Protein AF-P77057-F1 (afdb_monomer_lite)

Radius of gyration: 13.77 Å; chains: 1; bounding box: 33×28×38 Å

Sequence (102 aa):
SYFAVDIRGLDVYQARFDHLRLIVEQNNLYVAGFVNTATNTFYRFSDFAHISVPGVTTVSMTTDSSYTTLQRVAALERSGMQISRHSLVSSYLALMEFSGNA

Foldseek 3Di:
DWDKDFDACLPVPDGDLGQKIFIADPPPRQGQFIARNVQQETEGEQVVPVDDDPPGHYAYAPHHRDLVRVCVVVVHHPVVDDDDSVVVSVVSVCRNPDDDRD

pLDDT: mean 96.89, std 3.66, range [70.81, 98.81]

InterPro domains:
  IPR001574 Ribosome-inactivating protein [PF00161] (18-100)
  IPR016138 Ribosome-inactivating protein, subdomain 1 [G3DSA:3.40.420.10] (1-102)
  IPR036041 Ribosome-inactivating protein superfamily [SSF56371] (2-100)

Organism: Escherichia coli (NCBI:txid562)

Secondary structure (DSSP, 8-state):
-EEEEE---SSSSSS-S--EEEEEETTT--EEEEEETTTTEEEE-GGGTT---TTSEEEE-SS-S-HHHHHHHHT--STT----HHHHHHHHHHHHH--S--

Structure (mmCIF, N/CA/C/O backbone):
data_AF-P77057-F1
#
_entry.id   AF-P77057-F1
#
loop_
_atom_site.group_PDB
_atom_site.id
_atom_site.type_symbol
_atom_site.label_atom_id
_atom_site.label_alt_id
_atom_site.label_comp_id
_atom_site.label_asym_id
_atom_site.label_entity_id
_atom_site.label_seq_id
_atom_site.pdbx_PDB_ins_code
_atom_site.Cartn_x
_atom_site.Cartn_y
_atom_site.Cartn_z
_atom_site.occupancy
_atom_site.B_iso_or_equiv
_atom_site.auth_seq_id
_atom_site.auth_comp_id
_atom_site.auth_asym_id
_atom_site.auth_atom_id
_atom_site.pdbx_PDB_model_num
ATOM 1 N N . SER A 1 1 ? -12.561 -6.909 10.175 1.00 90.75 1 SER A N 1
ATOM 2 C CA . SER A 1 1 ? -11.432 -7.833 10.417 1.00 90.75 1 SER A CA 1
ATOM 3 C C . SER A 1 1 ? -10.405 -7.626 9.322 1.00 90.75 1 SER A C 1
ATOM 5 O O . SER A 1 1 ? -10.807 -7.347 8.197 1.00 90.75 1 SER A O 1
ATOM 7 N N . TYR A 1 2 ? -9.114 -7.740 9.622 1.00 97.94 2 TYR A N 1
ATOM 8 C CA . TYR A 1 2 ? -8.042 -7.635 8.632 1.00 97.94 2 TYR A CA 1
ATOM 9 C C . TYR A 1 2 ? -6.979 -8.702 8.899 1.00 97.94 2 TYR A C 1
ATOM 11 O O . TYR A 1 2 ? -6.886 -9.226 10.008 1.00 97.94 2 TYR A O 1
ATOM 19 N N . PHE A 1 3 ? -6.161 -8.991 7.894 1.00 98.38 3 PHE A N 1
ATOM 20 C CA . PHE A 1 3 ? -4.919 -9.735 8.063 1.00 98.38 3 PHE A CA 1
ATOM 21 C C . PHE A 1 3 ? -3.745 -8.935 7.494 1.00 98.38 3 PHE A C 1
ATOM 23 O O . PHE A 1 3 ? -3.918 -8.037 6.667 1.00 98.38 3 PHE A O 1
ATOM 30 N N . ALA A 1 4 ? -2.548 -9.230 7.993 1.00 98.38 4 ALA A N 1
ATOM 31 C CA . ALA A 1 4 ? -1.311 -8.604 7.549 1.00 98.38 4 ALA A CA 1
ATOM 32 C C . ALA A 1 4 ? -0.582 -9.517 6.560 1.00 98.38 4 ALA A C 1
ATOM 34 O O . ALA A 1 4 ? -0.520 -10.729 6.767 1.00 98.38 4 ALA A O 1
ATOM 35 N N . VAL A 1 5 ? 0.003 -8.929 5.519 1.00 98.62 5 VAL A N 1
ATOM 36 C CA . VAL A 1 5 ? 0.858 -9.634 4.558 1.00 98.62 5 VAL A CA 1
ATOM 37 C C . VAL A 1 5 ? 2.239 -9.002 4.582 1.00 98.62 5 VAL A C 1
ATOM 39 O O . VAL A 1 5 ? 2.418 -7.876 4.124 1.00 98.62 5 VAL A O 1
ATOM 42 N N . ASP A 1 6 ? 3.212 -9.728 5.121 1.00 98.25 6 ASP A N 1
ATOM 43 C CA . ASP A 1 6 ? 4.613 -9.318 5.125 1.00 98.25 6 ASP A CA 1
ATOM 44 C C . ASP A 1 6 ? 5.249 -9.609 3.762 1.00 98.25 6 ASP A C 1
ATOM 46 O O . ASP A 1 6 ? 5.328 -10.760 3.329 1.00 98.25 6 ASP A O 1
ATOM 50 N N . ILE A 1 7 ? 5.707 -8.562 3.074 1.00 97.69 7 ILE A N 1
ATOM 51 C CA . ILE A 1 7 ? 6.338 -8.699 1.760 1.00 97.69 7 ILE A CA 1
ATOM 52 C C . ILE A 1 7 ? 7.783 -9.158 1.948 1.00 97.69 7 ILE A C 1
ATOM 54 O O . ILE A 1 7 ? 8.547 -8.564 2.710 1.00 97.69 7 ILE A O 1
ATOM 58 N N . ARG A 1 8 ? 8.154 -10.251 1.278 1.00 95.88 8 ARG A N 1
ATOM 59 C CA . ARG A 1 8 ? 9.473 -10.899 1.352 1.00 95.88 8 ARG A CA 1
ATOM 60 C C . ARG A 1 8 ? 9.877 -11.422 -0.029 1.00 95.88 8 ARG A C 1
ATOM 62 O O . ARG A 1 8 ? 9.034 -11.563 -0.911 1.00 95.88 8 ARG A O 1
ATOM 69 N N . GLY A 1 9 ? 11.161 -11.737 -0.212 1.00 94.94 9 GLY A N 1
ATOM 70 C CA . GLY A 1 9 ? 11.660 -12.423 -1.415 1.00 94.94 9 GLY A CA 1
ATOM 71 C C . GLY A 1 9 ? 11.696 -11.572 -2.693 1.00 94.94 9 GLY A C 1
ATOM 72 O O . GLY A 1 9 ? 11.754 -12.122 -3.799 1.00 94.94 9 GLY A O 1
ATOM 73 N N . LEU A 1 10 ? 11.661 -10.237 -2.562 1.00 94.31 10 LEU A N 1
ATOM 74 C CA . LEU A 1 10 ? 11.852 -9.318 -3.691 1.00 94.31 10 LEU A CA 1
ATOM 75 C C . LEU A 1 10 ? 13.265 -9.455 -4.274 1.00 94.31 10 LEU A C 1
ATOM 77 O O . LEU A 1 10 ? 13.422 -9.612 -5.489 1.00 94.31 10 LEU A O 1
ATOM 81 N N . ASP A 1 11 ? 14.273 -9.495 -3.405 1.00 92.38 11 ASP A N 1
ATOM 82 C CA . ASP A 1 11 ? 15.592 -10.036 -3.722 1.00 92.38 11 ASP A CA 1
ATOM 83 C C . ASP A 1 11 ? 15.608 -11.531 -3.361 1.00 92.38 11 ASP A C 1
ATOM 85 O O . ASP A 1 11 ? 15.282 -11.907 -2.237 1.00 92.38 11 ASP A O 1
ATOM 89 N N . VAL A 1 12 ? 15.927 -12.397 -4.329 1.00 89.25 12 VAL A N 1
ATOM 90 C CA . VAL A 1 12 ? 15.872 -13.864 -4.153 1.00 89.25 12 VAL A CA 1
ATOM 91 C C . VAL A 1 12 ? 16.975 -14.356 -3.223 1.00 89.25 12 VAL A C 1
ATOM 93 O O . VAL A 1 12 ? 16.791 -15.344 -2.519 1.00 89.25 12 VAL A O 1
ATOM 96 N N . TYR A 1 13 ? 18.128 -13.690 -3.245 1.00 87.44 13 TYR A N 1
ATOM 97 C CA . TYR A 1 13 ? 19.349 -14.200 -2.627 1.00 87.44 13 TYR A CA 1
ATOM 98 C C . TYR A 1 13 ? 19.708 -13.482 -1.328 1.00 87.44 13 TYR A C 1
ATOM 100 O O . TYR A 1 13 ? 20.679 -13.856 -0.674 1.00 87.44 13 TYR A O 1
ATOM 108 N N . GLN A 1 14 ? 18.966 -12.436 -0.963 1.00 84.94 14 GLN A N 1
ATOM 109 C CA . GLN A 1 14 ? 19.299 -11.553 0.147 1.00 84.94 14 GLN A CA 1
ATOM 110 C C . GLN A 1 14 ? 18.073 -11.301 1.025 1.00 84.94 14 GLN A C 1
ATOM 112 O O . GLN A 1 14 ? 16.976 -11.046 0.529 1.00 84.94 14 GLN A O 1
ATOM 117 N N . ALA A 1 15 ? 18.274 -11.297 2.343 1.00 87.69 15 ALA A N 1
ATOM 118 C CA . ALA A 1 15 ? 17.264 -10.868 3.307 1.00 87.69 15 ALA A CA 1
ATOM 119 C C . ALA A 1 15 ? 17.201 -9.331 3.348 1.00 87.69 15 ALA A C 1
ATOM 121 O O . ALA A 1 15 ? 17.709 -8.693 4.265 1.00 87.69 15 ALA A O 1
ATOM 122 N N . ARG A 1 16 ? 16.647 -8.735 2.290 1.00 90.62 16 ARG A N 1
ATOM 123 C CA . ARG A 1 16 ? 16.425 -7.290 2.162 1.00 90.62 16 ARG A CA 1
ATOM 124 C C . ARG A 1 16 ? 15.091 -7.000 1.496 1.00 90.62 16 ARG A C 1
ATOM 126 O O . ARG A 1 16 ? 14.499 -7.873 0.863 1.00 90.62 16 ARG A O 1
ATOM 133 N N . PHE A 1 17 ? 14.675 -5.742 1.600 1.00 94.88 17 PHE A N 1
ATOM 134 C CA . PHE A 1 17 ? 13.383 -5.257 1.121 1.00 94.88 17 PHE A CA 1
ATOM 135 C C . PHE A 1 17 ? 12.201 -5.935 1.835 1.00 94.88 17 PHE A C 1
ATOM 137 O O . PHE A 1 17 ? 11.283 -6.462 1.210 1.00 94.88 17 PHE A O 1
ATOM 144 N N . ASP A 1 18 ? 12.256 -5.948 3.165 1.00 95.94 18 ASP A N 1
ATOM 145 C CA . ASP A 1 18 ? 11.394 -6.723 4.056 1.00 95.94 18 ASP A CA 1
ATOM 146 C C . ASP A 1 18 ? 10.676 -5.871 5.123 1.00 95.94 18 ASP A C 1
ATOM 148 O O . ASP A 1 18 ? 10.053 -6.402 6.045 1.00 95.94 18 ASP A O 1
ATOM 152 N N . HIS A 1 19 ? 10.686 -4.545 4.984 1.00 98.19 19 HIS A N 1
ATOM 153 C CA . HIS A 1 19 ? 9.974 -3.637 5.892 1.00 98.19 19 HIS A CA 1
ATOM 154 C C . HIS A 1 19 ? 8.595 -3.191 5.394 1.00 98.19 19 HIS A C 1
ATOM 156 O O . HIS A 1 19 ? 7.970 -2.314 5.989 1.00 98.19 19 HIS A O 1
ATOM 162 N N . LEU A 1 20 ? 8.096 -3.808 4.322 1.00 98.75 20 LEU A N 1
ATOM 163 C CA . LEU A 1 20 ? 6.772 -3.535 3.779 1.00 98.75 20 LEU A CA 1
ATOM 164 C C . LEU A 1 20 ? 5.780 -4.599 4.242 1.00 98.75 20 LEU A C 1
ATOM 166 O O . LEU A 1 20 ? 5.980 -5.797 4.023 1.00 98.75 20 LEU A O 1
ATOM 170 N N . ARG A 1 21 ? 4.674 -4.140 4.822 1.00 98.81 21 ARG A N 1
ATOM 171 C CA . ARG A 1 21 ? 3.525 -4.969 5.182 1.00 98.81 21 ARG A CA 1
ATOM 172 C C . ARG A 1 21 ? 2.253 -4.378 4.594 1.00 98.81 21 ARG A C 1
ATOM 174 O O . ARG A 1 21 ? 2.003 -3.190 4.746 1.00 98.81 21 ARG A O 1
ATOM 181 N N . LEU A 1 22 ? 1.425 -5.198 3.960 1.00 98.81 22 LEU A N 1
ATOM 182 C CA . LEU A 1 22 ? 0.101 -4.785 3.491 1.00 98.81 22 LEU A CA 1
ATOM 183 C C . LEU A 1 22 ? -0.955 -5.127 4.539 1.00 98.81 22 LEU A C 1
ATOM 185 O O . LEU A 1 22 ? -0.898 -6.194 5.156 1.00 98.81 22 LEU A O 1
ATOM 189 N N . ILE A 1 23 ? -1.921 -4.231 4.727 1.00 98.75 23 ILE A N 1
ATOM 190 C CA . ILE A 1 23 ? -3.090 -4.465 5.579 1.00 98.75 23 ILE A CA 1
ATOM 191 C C . ILE A 1 23 ? -4.273 -4.744 4.666 1.00 98.75 23 ILE A C 1
ATOM 193 O O . ILE A 1 23 ? -4.672 -3.882 3.885 1.00 98.75 23 ILE A O 1
ATOM 197 N N . VAL A 1 24 ? -4.815 -5.957 4.749 1.00 98.75 24 VAL A N 1
ATOM 198 C CA . VAL A 1 24 ? -5.858 -6.440 3.841 1.00 98.75 24 VAL A CA 1
ATOM 199 C C . VAL A 1 24 ? -7.133 -6.704 4.630 1.00 98.75 24 VAL A C 1
ATOM 201 O O . VAL A 1 24 ? -7.129 -7.481 5.587 1.00 98.75 24 VAL A O 1
ATOM 204 N N . GLU A 1 25 ? -8.232 -6.057 4.246 1.00 98.62 25 GLU A N 1
ATOM 205 C CA . GLU A 1 25 ? -9.541 -6.326 4.828 1.00 98.62 25 GLU A CA 1
ATOM 206 C C . GLU A 1 25 ? -10.003 -7.735 4.437 1.00 98.62 25 GLU A C 1
ATOM 208 O O . GLU A 1 25 ? -10.085 -8.107 3.267 1.00 98.62 25 GLU A O 1
ATOM 213 N N . GLN A 1 26 ? -10.299 -8.552 5.447 1.00 97.94 26 GLN A N 1
ATOM 214 C CA . GLN A 1 26 ? -10.450 -9.996 5.270 1.00 97.94 26 GLN A CA 1
ATOM 215 C C . GLN A 1 26 ? -11.672 -10.376 4.425 1.00 97.94 26 GLN A C 1
ATOM 217 O O . GLN A 1 26 ? -11.649 -11.384 3.727 1.00 97.94 26 GLN A O 1
ATOM 222 N N . ASN A 1 27 ? -12.738 -9.578 4.493 1.00 97.69 27 ASN A N 1
ATOM 223 C CA . ASN A 1 27 ? -14.026 -9.931 3.897 1.00 97.69 27 ASN A CA 1
ATOM 224 C C . ASN A 1 27 ? -14.086 -9.686 2.382 1.00 97.69 27 ASN A C 1
ATOM 226 O O . ASN A 1 27 ? -14.909 -10.295 1.707 1.00 97.69 27 ASN A O 1
ATOM 230 N N . ASN A 1 28 ? -13.256 -8.786 1.856 1.00 97.50 28 ASN A N 1
ATOM 231 C CA . ASN A 1 28 ? -13.293 -8.347 0.455 1.00 97.50 28 ASN A CA 1
ATOM 232 C C . ASN A 1 28 ? -11.910 -8.331 -0.216 1.00 97.50 28 ASN A C 1
ATOM 234 O O . ASN A 1 28 ? -11.823 -8.041 -1.406 1.00 97.50 28 ASN A O 1
ATOM 238 N N . LEU A 1 29 ? -10.844 -8.659 0.525 1.00 98.44 29 LEU A N 1
ATOM 239 C CA . LEU A 1 29 ? -9.453 -8.630 0.069 1.00 98.44 29 LEU A CA 1
ATOM 240 C C . LEU A 1 29 ? -8.977 -7.250 -0.403 1.00 98.44 29 LEU A C 1
ATOM 242 O O . LEU A 1 29 ? -7.959 -7.149 -1.091 1.00 98.44 29 LEU A O 1
ATOM 246 N N . TYR A 1 30 ? -9.677 -6.181 -0.024 1.00 98.56 30 TYR A N 1
ATOM 247 C CA . TYR A 1 30 ? -9.216 -4.837 -0.318 1.00 98.56 30 TYR A CA 1
ATOM 248 C C . TYR A 1 30 ? -8.005 -4.484 0.535 1.00 98.56 30 TYR A C 1
ATOM 250 O O . TYR A 1 30 ? -7.934 -4.781 1.730 1.00 98.56 30 TYR A O 1
ATOM 258 N N . VAL A 1 31 ? -7.034 -3.834 -0.100 1.00 98.69 31 VAL A N 1
ATOM 259 C CA . VAL A 1 31 ? -5.843 -3.332 0.578 1.00 98.69 31 VAL A CA 1
ATOM 260 C C . VAL A 1 31 ? -6.216 -2.013 1.242 1.00 98.69 31 VAL A C 1
ATOM 262 O O . VAL A 1 31 ? -6.362 -0.996 0.574 1.00 98.69 31 VAL A O 1
ATOM 265 N N . ALA A 1 32 ? -6.350 -2.034 2.565 1.00 98.69 32 ALA A N 1
ATOM 266 C CA . ALA A 1 32 ? -6.688 -0.860 3.368 1.00 98.69 32 ALA A CA 1
ATOM 267 C C . ALA A 1 32 ? -5.537 0.161 3.446 1.00 98.69 32 ALA A C 1
ATOM 269 O O . ALA A 1 32 ? -5.736 1.324 3.800 1.00 98.69 32 ALA A O 1
ATOM 270 N N . GLY A 1 33 ? -4.319 -0.286 3.143 1.00 98.62 33 GLY A N 1
ATOM 271 C CA . GLY A 1 33 ? -3.115 0.528 3.111 1.00 98.62 33 GLY A CA 1
ATOM 272 C C . GLY A 1 33 ? -1.861 -0.315 3.321 1.00 98.62 33 GLY A C 1
ATOM 273 O O . GLY A 1 33 ? -1.898 -1.550 3.257 1.00 98.62 33 GLY A O 1
ATOM 274 N N . PHE A 1 34 ? -0.751 0.353 3.617 1.00 98.81 34 PHE A N 1
ATOM 275 C CA . PHE A 1 34 ? 0.543 -0.289 3.830 1.00 98.81 34 PHE A CA 1
ATOM 276 C C . PHE A 1 34 ? 1.241 0.239 5.082 1.00 98.81 34 PHE A C 1
ATOM 278 O O . PHE A 1 34 ? 1.083 1.390 5.481 1.00 98.81 34 PHE A O 1
ATOM 285 N N . VAL A 1 35 ? 2.027 -0.627 5.709 1.00 98.81 35 VAL A N 1
ATOM 286 C CA . VAL A 1 35 ? 2.847 -0.329 6.875 1.00 98.81 35 VAL A CA 1
ATOM 287 C C . VAL A 1 35 ? 4.306 -0.338 6.454 1.00 98.81 35 VAL A C 1
ATOM 289 O O . VAL A 1 35 ? 4.787 -1.322 5.887 1.00 98.81 35 VAL A O 1
ATOM 292 N N . ASN A 1 36 ? 5.005 0.742 6.785 1.00 98.56 36 ASN A N 1
ATOM 293 C CA . ASN A 1 36 ? 6.454 0.744 6.874 1.00 98.56 36 ASN A CA 1
ATOM 294 C C . ASN A 1 36 ? 6.826 0.275 8.286 1.00 98.56 36 ASN A C 1
ATOM 296 O O . ASN A 1 36 ? 6.627 0.989 9.270 1.00 98.56 36 ASN A O 1
ATOM 300 N N . THR A 1 37 ? 7.326 -0.955 8.402 1.00 98.31 37 THR A N 1
ATOM 301 C CA . THR A 1 37 ? 7.666 -1.541 9.705 1.00 98.31 37 THR A CA 1
ATOM 302 C C . THR A 1 37 ? 8.955 -0.967 10.284 1.00 98.31 37 THR A C 1
ATOM 304 O O . THR A 1 37 ? 9.177 -1.112 11.479 1.00 98.31 37 THR A O 1
ATOM 307 N N . ALA A 1 38 ? 9.800 -0.315 9.475 1.00 97.50 38 ALA A N 1
ATOM 308 C CA . ALA A 1 38 ? 10.998 0.360 9.970 1.00 97.50 38 ALA A CA 1
ATOM 309 C C . ALA A 1 38 ? 10.639 1.648 10.730 1.00 97.50 38 ALA 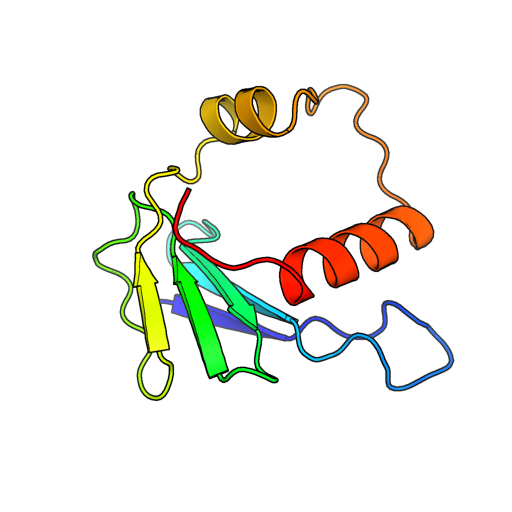A C 1
ATOM 311 O O . ALA A 1 38 ? 11.216 1.925 11.777 1.00 97.50 38 ALA A O 1
ATOM 312 N N . THR A 1 39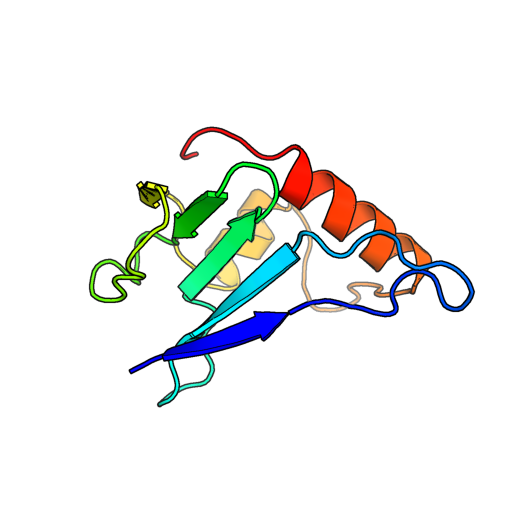 ? 9.648 2.405 10.246 1.00 98.12 39 THR A N 1
ATOM 313 C CA . THR A 1 39 ? 9.132 3.611 10.926 1.00 98.12 39 THR A CA 1
ATOM 314 C C . THR A 1 39 ? 7.909 3.335 11.802 1.00 98.12 39 THR A C 1
ATOM 316 O O . THR A 1 39 ? 7.358 4.254 12.405 1.00 98.12 39 THR A O 1
ATOM 319 N N . ASN A 1 40 ? 7.456 2.081 11.857 1.00 98.19 40 ASN A N 1
ATOM 320 C CA . ASN A 1 40 ? 6.250 1.646 12.560 1.00 98.19 40 ASN A CA 1
ATOM 321 C C . ASN A 1 40 ? 4.997 2.481 12.206 1.00 98.19 40 ASN A C 1
ATOM 323 O O . ASN A 1 40 ? 4.184 2.814 13.072 1.00 98.19 40 ASN A O 1
ATOM 327 N N . THR A 1 41 ? 4.865 2.850 10.926 1.00 98.69 41 THR A N 1
ATOM 328 C CA . THR A 1 41 ? 3.827 3.766 10.429 1.00 98.69 41 THR A CA 1
ATOM 329 C C . THR A 1 41 ? 2.914 3.074 9.422 1.00 98.69 41 THR A C 1
ATOM 331 O O . THR A 1 41 ? 3.386 2.495 8.446 1.00 98.69 41 THR A O 1
ATOM 334 N N . PHE A 1 42 ? 1.604 3.146 9.655 1.00 98.81 42 PHE A N 1
ATOM 335 C CA . PHE A 1 42 ? 0.543 2.664 8.776 1.00 98.81 42 PHE A CA 1
ATOM 336 C C . PHE A 1 42 ? -0.050 3.817 7.966 1.00 98.81 42 PHE A C 1
ATOM 338 O O . PHE A 1 42 ? -0.730 4.680 8.520 1.00 98.81 42 PHE A O 1
ATOM 345 N N . TYR A 1 43 ? 0.166 3.798 6.656 1.00 98.81 43 TYR A N 1
ATOM 346 C CA . TYR A 1 43 ? -0.459 4.705 5.701 1.00 98.81 43 TYR A CA 1
ATOM 347 C C . TYR A 1 43 ? -1.758 4.080 5.207 1.00 98.81 43 TYR A C 1
ATOM 349 O O . TYR A 1 43 ? -1.753 3.103 4.454 1.00 98.81 43 TYR A O 1
ATOM 357 N N . ARG A 1 44 ? -2.874 4.626 5.682 1.00 98.69 44 ARG A N 1
ATOM 358 C CA . ARG A 1 44 ? -4.220 4.088 5.485 1.00 98.69 44 ARG A CA 1
ATOM 359 C C . ARG A 1 44 ? -4.980 4.923 4.463 1.00 98.69 44 ARG A C 1
ATOM 361 O O . ARG A 1 44 ? -5.030 6.144 4.614 1.00 98.69 44 ARG A O 1
ATOM 368 N N . PHE A 1 45 ? -5.585 4.279 3.467 1.00 98.75 45 PHE A N 1
ATOM 369 C CA . PHE A 1 45 ? -6.459 4.964 2.511 1.00 98.75 45 PHE A CA 1
ATOM 370 C C . PHE A 1 45 ? -7.695 5.551 3.207 1.00 98.75 45 PHE A C 1
ATOM 372 O O . PHE A 1 45 ? -8.137 5.057 4.252 1.00 98.75 45 PHE A O 1
ATOM 379 N N . SER A 1 46 ? -8.241 6.628 2.642 1.00 98.25 46 SER A N 1
ATOM 380 C CA . SER A 1 46 ? -9.318 7.408 3.267 1.00 98.25 46 SER A CA 1
ATOM 381 C C . SER A 1 46 ? -10.616 6.615 3.465 1.00 98.25 46 SER A C 1
ATOM 383 O O . SER A 1 46 ? -11.316 6.808 4.460 1.00 98.25 46 SER A O 1
ATOM 385 N N . ASP A 1 47 ? -10.904 5.668 2.573 1.00 98.19 47 ASP A N 1
ATOM 386 C CA . ASP A 1 47 ? -12.077 4.791 2.577 1.00 98.19 47 ASP A CA 1
ATOM 387 C C . ASP A 1 47 ? -12.006 3.644 3.605 1.00 98.19 47 ASP A C 1
ATOM 389 O O . ASP A 1 47 ? -12.993 2.939 3.806 1.00 98.19 47 ASP A O 1
ATOM 393 N N . PHE A 1 48 ? -10.889 3.500 4.329 1.00 98.38 48 PHE A N 1
ATOM 394 C CA . PHE A 1 48 ? -10.688 2.462 5.350 1.00 98.38 48 PHE 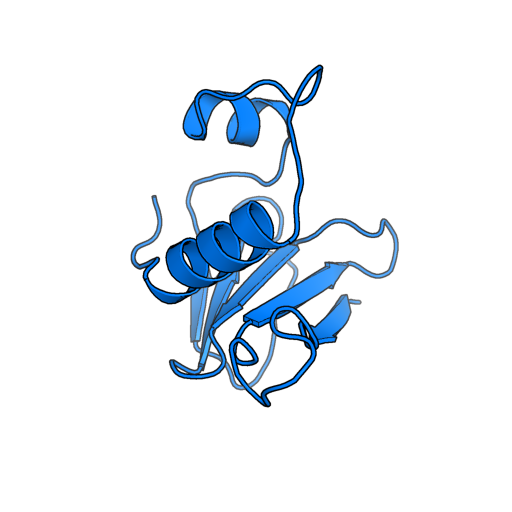A CA 1
ATOM 395 C C . PHE A 1 48 ? -10.581 3.010 6.772 1.00 98.38 48 PHE A C 1
ATOM 397 O O . PHE A 1 48 ? -9.901 2.436 7.624 1.00 98.38 48 PHE A O 1
ATOM 404 N N . ALA A 1 49 ? -11.275 4.108 7.076 1.00 97.75 49 ALA A N 1
ATOM 405 C CA . ALA A 1 49 ? -11.271 4.706 8.412 1.00 97.75 49 ALA A CA 1
ATOM 406 C C . ALA A 1 49 ? -11.651 3.720 9.544 1.00 97.75 49 ALA A C 1
ATOM 408 O O . ALA A 1 49 ? -11.205 3.891 10.683 1.00 97.75 49 ALA A O 1
ATOM 409 N N . HIS A 1 50 ? -12.419 2.669 9.230 1.00 97.62 50 HIS A N 1
ATOM 410 C CA . HIS A 1 50 ? -12.825 1.605 10.154 1.00 97.62 50 HIS A CA 1
ATOM 411 C C . HIS A 1 50 ? -11.735 0.564 10.444 1.00 97.62 50 HIS A C 1
ATOM 413 O O . HIS A 1 50 ? -11.846 -0.171 11.426 1.00 97.62 50 HIS A O 1
ATOM 419 N N . ILE A 1 51 ? -10.679 0.480 9.629 1.00 97.88 51 ILE A N 1
ATOM 420 C CA . ILE A 1 51 ? -9.552 -0.425 9.871 1.00 97.88 51 ILE A CA 1
ATOM 421 C C . ILE A 1 51 ? -8.582 0.239 10.845 1.00 97.88 51 ILE A C 1
ATOM 423 O O . ILE A 1 51 ? -7.907 1.215 10.513 1.00 97.88 51 ILE A O 1
ATOM 427 N N . SER A 1 52 ? -8.511 -0.303 12.059 1.00 97.62 52 SER A N 1
ATOM 428 C CA . SER A 1 52 ? -7.565 0.113 13.095 1.00 97.62 52 SER A CA 1
ATOM 429 C C . SER A 1 52 ? -6.525 -0.979 13.311 1.00 97.62 52 SER A C 1
ATOM 431 O O . SER A 1 52 ? -6.879 -2.130 13.563 1.00 97.62 52 SER A O 1
ATOM 433 N N . VAL A 1 53 ? -5.248 -0.612 13.205 1.00 97.75 53 VAL A N 1
ATOM 434 C CA . VAL A 1 53 ? -4.113 -1.506 13.444 1.00 97.75 53 VAL A CA 1
ATOM 435 C C . VAL A 1 53 ? -3.447 -1.057 14.749 1.00 97.75 53 VAL A C 1
ATOM 437 O O . VAL A 1 53 ? -2.956 0.070 14.813 1.00 97.75 53 VAL A O 1
ATOM 440 N N . PRO A 1 54 ? -3.451 -1.875 15.815 1.00 97.12 54 PRO A N 1
ATOM 441 C CA . PRO A 1 54 ? -2.847 -1.497 17.084 1.00 97.12 54 PRO A CA 1
ATOM 442 C C . PRO A 1 54 ? -1.316 -1.522 16.999 1.00 97.12 54 PRO A C 1
ATOM 444 O O . PRO A 1 54 ? -0.731 -2.290 16.237 1.00 97.12 54 PRO A O 1
ATOM 447 N N . GLY A 1 55 ? -0.665 -0.700 17.825 1.00 96.81 55 GLY A N 1
ATOM 448 C CA . GLY A 1 55 ? 0.794 -0.697 17.967 1.00 96.81 55 GLY A CA 1
ATOM 449 C C . GLY A 1 55 ? 1.565 0.000 16.844 1.00 96.81 55 GLY A C 1
ATOM 450 O O . GLY A 1 55 ? 2.790 -0.037 16.877 1.00 96.81 55 GLY A O 1
ATOM 451 N N . VAL A 1 56 ? 0.886 0.650 15.892 1.00 97.94 56 VAL A N 1
ATOM 452 C CA . VAL A 1 56 ? 1.495 1.431 14.799 1.00 97.94 56 VAL A CA 1
ATOM 453 C C . VAL A 1 56 ? 0.947 2.859 14.783 1.00 97.94 56 VAL A C 1
ATOM 455 O O . VAL A 1 56 ? -0.210 3.099 15.136 1.00 97.94 56 VAL A O 1
ATOM 458 N N . THR A 1 57 ? 1.751 3.817 14.329 1.00 98.38 57 THR A N 1
ATOM 459 C CA . THR A 1 57 ? 1.278 5.185 14.074 1.00 98.38 57 THR A CA 1
ATOM 460 C C . THR A 1 57 ? 0.425 5.183 12.813 1.00 98.38 57 THR A C 1
ATOM 462 O O . THR A 1 57 ? 0.913 4.819 11.750 1.00 98.38 57 THR A O 1
ATOM 465 N N . THR A 1 58 ? -0.845 5.583 12.897 1.00 98.44 58 THR A N 1
ATOM 466 C CA . THR A 1 58 ? -1.729 5.618 11.720 1.00 98.44 58 THR A CA 1
ATOM 467 C C . THR A 1 58 ? -1.736 7.003 11.087 1.00 98.44 58 THR A C 1
ATOM 469 O O . THR A 1 58 ? -2.162 7.976 11.708 1.00 98.44 58 THR A O 1
ATOM 472 N N . VAL A 1 59 ? -1.335 7.074 9.823 1.00 98.50 59 VAL A N 1
ATOM 473 C CA . VAL A 1 59 ? -1.516 8.236 8.958 1.00 98.50 59 VAL A CA 1
ATOM 474 C C . VAL A 1 59 ? -2.739 7.981 8.087 1.00 98.50 59 VAL A C 1
ATOM 476 O O . VAL A 1 59 ? -2.739 7.089 7.239 1.00 98.50 59 VAL A O 1
ATOM 479 N N . SER A 1 60 ? -3.802 8.752 8.313 1.00 98.19 60 SER A N 1
ATOM 480 C CA . SER A 1 60 ? -4.981 8.718 7.442 1.00 98.19 60 SER A CA 1
ATOM 481 C C . SER A 1 60 ? -4.705 9.582 6.218 1.00 98.19 60 SER A C 1
ATOM 483 O O . SER A 1 60 ? -4.591 10.802 6.338 1.00 98.19 60 SER A O 1
ATOM 485 N N . MET A 1 61 ? -4.549 8.939 5.065 1.00 98.31 61 MET A N 1
ATOM 486 C CA . MET A 1 61 ? -4.326 9.619 3.796 1.00 98.31 61 MET A CA 1
ATOM 487 C C . MET A 1 61 ? -5.624 10.246 3.288 1.00 98.31 61 MET A C 1
ATOM 489 O O . MET A 1 61 ? -6.723 9.828 3.648 1.00 98.31 61 MET A O 1
ATOM 493 N N . THR A 1 62 ? -5.487 11.251 2.431 1.00 97.19 62 THR A N 1
ATOM 494 C CA . THR A 1 62 ? -6.602 11.880 1.712 1.00 97.19 62 THR A CA 1
ATOM 495 C C . THR A 1 62 ? -7.067 11.030 0.526 1.00 97.19 62 THR A C 1
ATOM 497 O O . THR A 1 62 ? -8.256 10.991 0.212 1.00 97.19 62 THR A O 1
ATOM 500 N N . THR A 1 63 ? -6.138 10.298 -0.086 1.00 97.75 63 THR A N 1
ATOM 501 C CA . THR A 1 63 ? -6.354 9.414 -1.235 1.00 97.75 63 THR A CA 1
ATOM 502 C C . THR A 1 63 ? -7.165 8.167 -0.860 1.00 97.75 63 THR A C 1
ATOM 504 O O . THR A 1 63 ? -6.862 7.499 0.132 1.00 97.75 63 THR A O 1
ATOM 507 N N . ASP A 1 64 ? -8.194 7.854 -1.655 1.00 97.88 64 ASP A N 1
ATOM 508 C CA . ASP A 1 64 ? -8.970 6.607 -1.563 1.00 97.88 64 ASP A CA 1
ATOM 509 C C . ASP A 1 64 ? -8.279 5.440 -2.295 1.00 97.88 64 ASP A C 1
ATOM 511 O O . ASP A 1 64 ? -7.389 5.644 -3.124 1.00 97.88 64 ASP A O 1
ATOM 515 N N . SER A 1 65 ? -8.692 4.207 -1.994 1.00 98.44 65 SER A N 1
ATOM 516 C CA . SER A 1 65 ? -8.089 2.990 -2.554 1.00 98.44 65 SER A CA 1
ATOM 517 C C . SER A 1 65 ? -8.528 2.635 -3.985 1.00 98.44 65 SER A C 1
ATOM 519 O O . SER A 1 65 ? -8.069 1.633 -4.546 1.00 98.44 65 SER A O 1
ATOM 521 N N . SER A 1 66 ? -9.436 3.402 -4.599 1.00 98.38 66 SER A N 1
ATOM 522 C CA . SER A 1 66 ? -10.046 3.010 -5.867 1.00 98.38 66 SER A CA 1
ATOM 523 C C . SER A 1 66 ? -9.032 3.016 -7.009 1.00 98.38 66 SER A C 1
ATOM 525 O O . SER A 1 66 ? -8.178 3.897 -7.135 1.00 98.38 66 SER A O 1
ATOM 527 N N . TYR A 1 67 ? -9.170 2.065 -7.936 1.00 98.19 67 TYR A N 1
ATOM 528 C CA . TYR A 1 67 ? -8.322 2.047 -9.127 1.00 98.19 67 TYR A CA 1
ATOM 529 C C . TYR A 1 67 ? -8.458 3.311 -9.979 1.00 98.19 67 TYR A C 1
ATOM 531 O O . TYR A 1 67 ? -7.515 3.664 -10.680 1.00 98.19 67 TYR A O 1
ATOM 539 N N . THR A 1 68 ? -9.598 4.001 -9.947 1.00 98.19 68 THR A N 1
ATOM 540 C CA . THR A 1 68 ? -9.769 5.276 -10.656 1.00 98.19 68 THR A CA 1
ATOM 541 C C . THR A 1 68 ? -8.852 6.344 -10.070 1.00 98.19 68 THR A C 1
ATOM 543 O O . THR A 1 68 ? -8.094 6.976 -10.807 1.00 98.19 68 THR A O 1
ATOM 546 N N . THR A 1 69 ? -8.871 6.510 -8.747 1.00 98.06 69 THR A N 1
ATOM 547 C CA . THR A 1 69 ? -8.023 7.484 -8.057 1.00 98.06 69 THR A CA 1
ATOM 548 C C . THR A 1 69 ? -6.547 7.118 -8.185 1.00 98.06 69 THR A C 1
ATOM 550 O O . THR A 1 69 ? -5.746 7.969 -8.572 1.00 98.06 69 THR A O 1
ATOM 553 N N . LEU A 1 70 ? -6.185 5.853 -7.957 1.00 98.12 70 LEU A N 1
ATOM 554 C CA . LEU A 1 70 ? -4.793 5.405 -8.023 1.00 98.12 70 LEU A CA 1
ATOM 555 C C . LEU A 1 70 ? -4.196 5.522 -9.432 1.00 98.12 70 LEU A C 1
ATOM 557 O O . LEU A 1 70 ? -3.071 5.992 -9.561 1.00 98.12 70 LEU A O 1
ATOM 561 N N . GLN A 1 71 ? -4.935 5.174 -10.494 1.00 98.38 71 GLN A N 1
ATOM 562 C CA . GLN A 1 71 ? -4.447 5.356 -11.872 1.00 98.38 71 GLN A CA 1
ATOM 563 C C . GLN A 1 71 ? -4.271 6.840 -12.220 1.00 98.38 71 GLN A C 1
ATOM 565 O O . GLN A 1 71 ? -3.299 7.203 -12.880 1.00 98.38 71 GLN A O 1
ATOM 570 N N . ARG A 1 72 ? -5.178 7.708 -11.743 1.00 97.88 72 ARG A N 1
ATOM 571 C CA . ARG A 1 72 ? -5.082 9.161 -11.939 1.00 97.88 72 ARG A CA 1
ATOM 572 C C . ARG A 1 72 ? -3.851 9.746 -11.247 1.00 97.88 72 ARG A C 1
ATOM 574 O O . ARG A 1 72 ? -3.153 10.548 -11.856 1.00 97.88 72 ARG A O 1
ATOM 581 N N . VAL A 1 73 ? -3.592 9.366 -9.995 1.00 96.44 73 VAL A N 1
ATOM 582 C CA . VAL A 1 73 ? -2.443 9.864 -9.215 1.00 96.44 73 VAL A CA 1
ATOM 583 C C . VAL A 1 73 ? -1.125 9.303 -9.747 1.00 96.44 73 VAL A C 1
ATOM 585 O O . VAL A 1 73 ? -0.160 10.047 -9.887 1.00 96.44 73 VAL A O 1
ATOM 588 N N . ALA A 1 74 ? -1.089 8.017 -10.100 1.00 95.81 74 ALA A N 1
ATOM 589 C CA . ALA A 1 74 ? 0.101 7.376 -10.653 1.00 95.81 74 ALA A CA 1
ATOM 590 C C . ALA A 1 74 ? 0.381 7.755 -12.119 1.00 95.81 74 ALA A C 1
ATOM 592 O O . ALA A 1 74 ? 1.440 7.401 -12.632 1.00 95.81 74 ALA A O 1
ATOM 593 N N . ALA A 1 75 ? -0.564 8.421 -12.799 1.00 97.94 75 ALA A N 1
ATOM 594 C CA . ALA A 1 75 ? -0.543 8.661 -14.244 1.00 97.94 75 ALA A CA 1
ATOM 595 C C . ALA A 1 75 ? -0.263 7.377 -15.056 1.00 97.94 75 ALA A C 1
ATOM 597 O O . ALA A 1 75 ? 0.497 7.384 -16.024 1.00 97.94 75 ALA A O 1
ATOM 598 N N . LEU A 1 76 ? -0.867 6.259 -14.635 1.00 97.25 76 LEU A N 1
ATOM 599 C CA . LEU A 1 76 ? -0.584 4.924 -15.158 1.00 97.25 76 LEU A CA 1
ATOM 600 C C . LEU A 1 76 ? -1.859 4.082 -15.208 1.00 97.25 76 LEU A C 1
ATOM 602 O O . LEU A 1 76 ? -2.437 3.769 -14.168 1.00 97.25 76 LEU A O 1
ATOM 606 N N . GLU A 1 77 ? -2.280 3.680 -16.408 1.00 97.94 77 GLU A N 1
ATOM 607 C CA . GLU A 1 77 ? -3.387 2.737 -16.576 1.00 97.94 77 GLU A CA 1
ATOM 608 C C . GLU A 1 77 ? -2.982 1.312 -16.181 1.00 97.94 77 GLU A C 1
ATOM 610 O O . GLU A 1 77 ? -1.842 0.890 -16.366 1.00 97.94 77 GLU A O 1
ATOM 615 N N . ARG A 1 78 ? -3.940 0.530 -15.669 1.00 97.75 78 ARG A N 1
ATOM 616 C CA . ARG A 1 78 ? -3.729 -0.898 -15.370 1.00 97.75 78 ARG A CA 1
ATOM 617 C C . ARG A 1 78 ? -3.599 -1.742 -16.630 1.00 97.75 78 ARG A C 1
ATOM 619 O O . ARG A 1 78 ? -2.866 -2.728 -16.637 1.00 97.75 78 ARG A O 1
ATOM 626 N N . SER A 1 79 ? -4.338 -1.384 -17.677 1.00 97.88 79 SER A N 1
ATOM 627 C CA . SER A 1 79 ? -4.242 -2.069 -18.962 1.00 97.88 79 SER A CA 1
ATOM 628 C C . SER A 1 79 ? -2.881 -1.760 -19.580 1.00 97.88 79 SER A C 1
ATOM 630 O O . SER A 1 79 ? -2.562 -0.604 -19.832 1.00 97.88 79 SER A O 1
ATOM 632 N N . GLY A 1 80 ? -2.054 -2.787 -19.777 1.00 96.75 80 GLY A N 1
ATOM 633 C CA . GLY A 1 80 ? -0.677 -2.615 -20.251 1.00 96.75 80 GLY A CA 1
ATOM 634 C C . GLY A 1 80 ? 0.341 -2.261 -19.160 1.00 96.75 80 GLY A C 1
ATOM 635 O O . GLY A 1 80 ? 1.518 -2.096 -19.479 1.00 96.75 80 GLY A O 1
ATOM 636 N N . MET A 1 81 ? -0.064 -2.200 -17.884 1.00 98.31 81 MET A N 1
ATOM 637 C CA . MET A 1 81 ? 0.864 -2.024 -16.765 1.00 98.31 81 MET A CA 1
ATOM 638 C C . MET A 1 81 ? 1.850 -3.192 -16.706 1.00 98.31 81 MET A C 1
ATOM 640 O O . MET A 1 81 ? 1.459 -4.358 -16.626 1.00 98.31 81 MET A O 1
ATOM 644 N N . GLN A 1 82 ? 3.143 -2.878 -16.717 1.00 97.94 82 GLN A N 1
ATOM 645 C CA . GLN A 1 82 ? 4.201 -3.876 -16.637 1.00 97.94 82 GLN A CA 1
ATOM 646 C C . GLN A 1 82 ? 4.639 -4.075 -15.190 1.00 97.94 82 GLN A C 1
ATOM 648 O O . GLN A 1 82 ? 4.951 -3.120 -14.481 1.00 97.94 82 GLN A O 1
ATOM 653 N N . ILE A 1 83 ? 4.699 -5.334 -14.765 1.00 97.81 83 ILE A N 1
ATOM 654 C CA . ILE A 1 83 ? 5.158 -5.721 -13.433 1.00 97.81 83 ILE A CA 1
ATOM 655 C C . ILE A 1 83 ? 6.281 -6.738 -13.607 1.00 97.81 83 ILE A C 1
ATOM 657 O O . ILE A 1 83 ? 6.106 -7.792 -14.212 1.00 97.81 83 ILE A O 1
ATOM 661 N N . SER A 1 84 ? 7.451 -6.412 -13.072 1.00 97.62 84 SER A N 1
ATOM 662 C CA . SER A 1 84 ? 8.637 -7.262 -13.054 1.00 97.62 84 SER A CA 1
ATOM 663 C C . SER A 1 84 ? 9.252 -7.259 -11.656 1.00 97.62 84 SER A C 1
ATOM 665 O O . SER A 1 84 ? 8.919 -6.422 -10.818 1.00 97.62 84 SER A O 1
ATOM 667 N N . ARG A 1 85 ? 10.212 -8.153 -11.397 1.00 97.31 85 ARG A N 1
ATOM 668 C CA . ARG A 1 85 ? 10.989 -8.108 -10.147 1.00 97.31 85 ARG A CA 1
ATOM 669 C C . ARG A 1 85 ? 11.627 -6.734 -9.926 1.00 97.31 85 ARG A C 1
ATOM 671 O O . ARG A 1 85 ? 11.596 -6.224 -8.813 1.00 97.31 85 ARG A O 1
ATOM 678 N N . HIS A 1 86 ? 12.175 -6.141 -10.986 1.00 96.44 86 HIS A N 1
ATOM 679 C CA . HIS A 1 86 ? 12.799 -4.824 -10.921 1.00 96.44 86 HIS A CA 1
ATOM 680 C C . HIS A 1 86 ? 11.790 -3.749 -10.502 1.00 96.44 86 HIS A C 1
ATOM 682 O O . HIS A 1 86 ? 12.041 -3.030 -9.539 1.00 96.44 86 HIS A O 1
ATOM 688 N N . SER A 1 87 ? 10.621 -3.696 -11.151 1.00 97.44 87 SER A N 1
ATOM 689 C CA . SER A 1 87 ? 9.605 -2.696 -10.808 1.00 97.44 87 SER A CA 1
ATOM 690 C C . SER A 1 87 ? 9.034 -2.903 -9.404 1.00 97.44 87 SER A C 1
ATOM 692 O O . SER A 1 87 ? 8.754 -1.920 -8.734 1.00 97.44 87 SER A O 1
ATOM 694 N N . LEU A 1 88 ? 8.927 -4.144 -8.911 1.00 98.12 88 LEU A N 1
ATOM 695 C CA . LEU A 1 88 ? 8.506 -4.416 -7.531 1.00 98.12 88 LEU A CA 1
ATOM 696 C C . LEU A 1 88 ? 9.527 -3.935 -6.491 1.00 98.12 88 LEU A C 1
ATOM 698 O O . LEU A 1 88 ? 9.127 -3.415 -5.452 1.00 98.12 88 LEU A O 1
ATOM 702 N N . VAL A 1 89 ? 10.830 -4.067 -6.762 1.00 97.69 89 VAL A N 1
ATOM 703 C CA . VAL A 1 89 ? 11.875 -3.484 -5.900 1.00 97.69 89 VAL A CA 1
ATOM 704 C C . VAL A 1 89 ? 11.772 -1.956 -5.904 1.00 97.69 89 VAL A C 1
ATOM 706 O O . VAL A 1 89 ? 11.802 -1.345 -4.839 1.00 97.69 89 VAL A O 1
ATOM 709 N N . SER A 1 90 ? 11.571 -1.333 -7.069 1.00 97.50 90 SER A N 1
ATOM 710 C CA . SER A 1 90 ? 11.338 0.115 -7.156 1.00 97.50 90 SER A CA 1
ATOM 711 C C . SER A 1 90 ? 10.073 0.551 -6.405 1.00 97.50 90 SER A C 1
ATOM 713 O O . SER A 1 90 ? 10.113 1.537 -5.675 1.00 97.50 90 SER A O 1
ATOM 715 N N . SER A 1 91 ? 8.967 -0.195 -6.513 1.00 98.19 91 SER A N 1
ATOM 716 C CA . SER A 1 91 ? 7.732 0.076 -5.764 1.00 98.19 91 SER A CA 1
ATOM 717 C C . SER A 1 91 ? 7.924 -0.071 -4.257 1.00 98.19 91 SER A C 1
ATOM 719 O O . SER A 1 91 ? 7.406 0.744 -3.501 1.00 98.19 91 SER A O 1
ATOM 721 N N . TYR A 1 92 ? 8.685 -1.075 -3.809 1.00 98.44 92 TYR A N 1
ATOM 722 C CA . TYR A 1 92 ? 9.047 -1.211 -2.401 1.00 98.44 92 TYR A CA 1
ATOM 723 C C . TYR A 1 92 ? 9.770 0.042 -1.901 1.00 9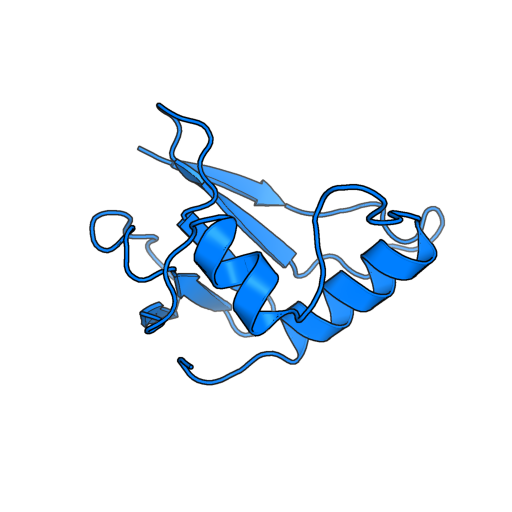8.44 92 TYR A C 1
ATOM 725 O O . TYR A 1 92 ? 9.376 0.601 -0.881 1.00 98.44 92 TYR A O 1
ATOM 733 N N . LEU A 1 93 ? 10.793 0.503 -2.629 1.00 98.00 93 LEU A N 1
ATOM 734 C CA . LEU A 1 93 ? 11.567 1.685 -2.247 1.00 98.00 93 LEU A CA 1
ATOM 735 C C . LEU A 1 93 ? 10.680 2.932 -2.177 1.00 98.00 93 LEU A C 1
ATOM 737 O O . LEU A 1 93 ? 10.692 3.616 -1.159 1.00 98.00 93 LEU A O 1
ATOM 741 N N . ALA A 1 94 ? 9.829 3.151 -3.183 1.00 98.06 94 ALA A N 1
ATOM 742 C CA . ALA A 1 94 ? 8.891 4.273 -3.200 1.00 98.06 94 ALA A CA 1
ATOM 743 C C . ALA A 1 94 ? 7.945 4.274 -1.984 1.00 98.06 94 ALA A C 1
ATOM 745 O O . ALA A 1 94 ? 7.706 5.320 -1.389 1.00 98.06 94 ALA A O 1
ATOM 746 N N . LEU A 1 95 ? 7.434 3.107 -1.573 1.00 98.25 95 LEU A N 1
ATOM 747 C CA . LEU A 1 95 ? 6.568 2.991 -0.393 1.00 98.25 95 LEU A CA 1
ATOM 748 C C . LEU A 1 95 ? 7.329 3.165 0.928 1.00 98.25 95 LEU A C 1
ATOM 750 O O . LEU A 1 95 ? 6.751 3.633 1.905 1.00 98.25 95 LEU A O 1
ATOM 754 N N . MET A 1 96 ? 8.608 2.789 0.987 1.00 98.00 96 MET A N 1
ATOM 755 C CA . MET A 1 96 ? 9.435 3.009 2.179 1.00 98.00 96 MET A CA 1
ATOM 756 C C . MET A 1 96 ? 9.889 4.464 2.32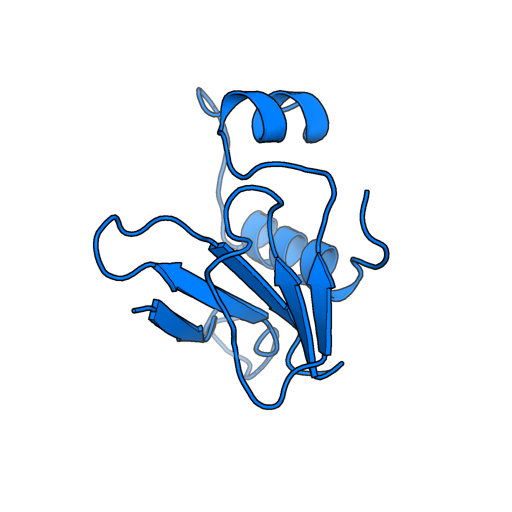5 1.00 98.00 96 MET A C 1
ATOM 758 O O . MET A 1 96 ? 10.074 4.916 3.454 1.00 98.00 96 MET A O 1
ATOM 762 N N . GLU A 1 97 ? 10.042 5.187 1.215 1.00 97.94 97 GLU A N 1
ATOM 763 C CA . GLU A 1 97 ? 10.363 6.621 1.177 1.00 97.94 97 GLU A CA 1
ATOM 764 C C . GLU A 1 97 ? 9.123 7.516 1.335 1.00 97.94 97 GLU A C 1
ATOM 766 O O . GLU A 1 97 ? 9.249 8.694 1.679 1.00 97.94 97 GLU A O 1
ATOM 771 N N . PHE A 1 98 ? 7.923 6.970 1.108 1.00 97.62 98 PHE A N 1
ATOM 772 C CA . PHE A 1 98 ? 6.675 7.714 1.227 1.00 97.62 98 PHE A CA 1
ATOM 773 C C . PHE A 1 98 ? 6.483 8.287 2.636 1.00 97.62 98 PHE A C 1
ATOM 775 O O . PHE A 1 98 ? 6.666 7.619 3.654 1.00 97.62 98 PHE A O 1
ATOM 782 N N . SER A 1 99 ? 6.054 9.544 2.690 1.00 96.06 99 SER A N 1
ATOM 783 C CA . SER A 1 99 ? 5.672 10.237 3.915 1.00 96.06 99 SER A CA 1
ATOM 784 C C . SER A 1 99 ? 4.597 11.280 3.611 1.00 96.06 99 SER A C 1
ATOM 786 O O . SER A 1 99 ? 4.367 11.628 2.456 1.00 96.06 99 SER A O 1
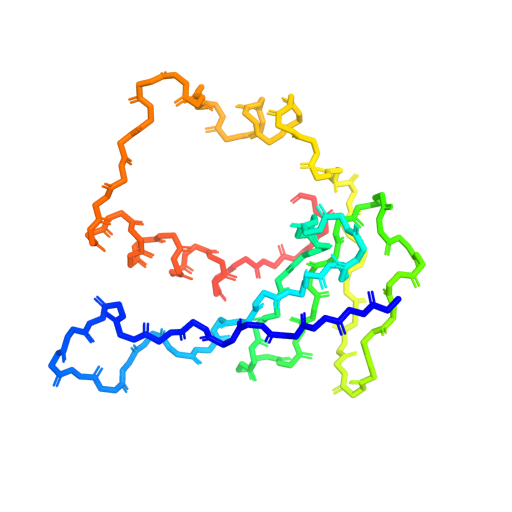ATOM 788 N N . GLY A 1 100 ? 3.927 11.781 4.650 1.00 94.31 100 GLY A N 1
ATOM 789 C CA . GLY A 1 100 ? 2.785 12.681 4.489 1.00 94.31 100 GLY A CA 1
ATOM 790 C C . GLY A 1 100 ? 1.461 11.936 4.319 1.00 94.31 100 GLY A C 1
ATOM 791 O O . GLY A 1 100 ? 1.348 10.758 4.655 1.00 94.31 100 GLY A O 1
ATOM 792 N N . ASN A 1 101 ? 0.436 12.659 3.873 1.00 90.25 101 ASN A N 1
ATOM 793 C CA . ASN A 1 101 ? -0.955 12.195 3.823 1.00 90.25 101 ASN A CA 1
ATOM 794 C C . ASN A 1 101 ? -1.664 12.504 2.489 1.00 90.25 101 ASN A C 1
ATOM 796 O O . ASN A 1 101 ? -2.885 12.339 2.403 1.00 90.25 101 ASN A O 1
ATOM 800 N N . ALA A 1 102 ? -0.927 12.962 1.475 1.00 70.81 102 ALA A N 1
ATOM 801 C CA . ALA A 1 102 ? -1.438 13.370 0.169 1.00 70.81 102 ALA A CA 1
ATOM 802 C C . ALA A 1 102 ? -0.681 12.652 -0.947 1.00 70.81 102 ALA A C 1
ATOM 804 O O . ALA A 1 102 ? 0.562 12.567 -0.832 1.00 70.81 102 ALA A O 1
#